Protein AF-A0A2D4PLB8-F1 (afdb_monomer)

Solvent-accessible surface area (backbone atoms only — not comparable to full-atom values): 7924 Å² total; per-residue (Å²): 108,71,70,60,54,43,47,58,68,34,86,58,39,75,82,50,48,71,71,57,54,48,52,57,46,54,68,63,52,75,54,62,62,76,76,67,63,41,74,70,54,49,51,53,49,51,54,52,50,50,50,42,42,74,73,73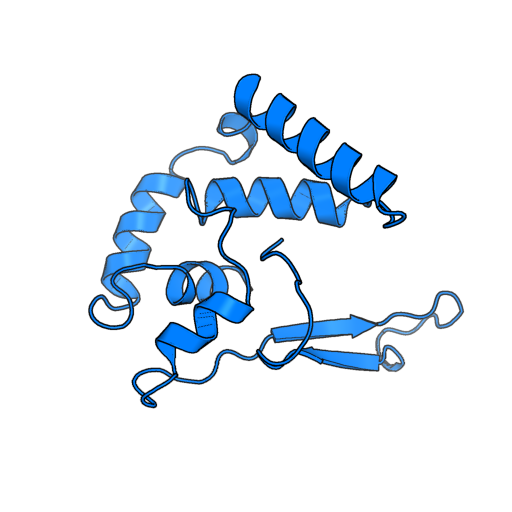,41,88,81,52,71,65,52,57,52,24,49,51,52,39,60,49,65,36,64,98,48,74,81,52,34,51,60,61,40,49,76,51,35,75,79,68,73,38,80,84,80,80,47,75,51,72,49,72,60,94,92,52,97,46,78,89,75,33,47,80,44,74,48,61,74,72,87,70,92,50,51,62,84

Nearest PDB structures (foldseek):
  1cjy-assembly2_B  TM=9.354E-01  e=4.861E-12  Homo sapiens
  1cjy-assembly1_A  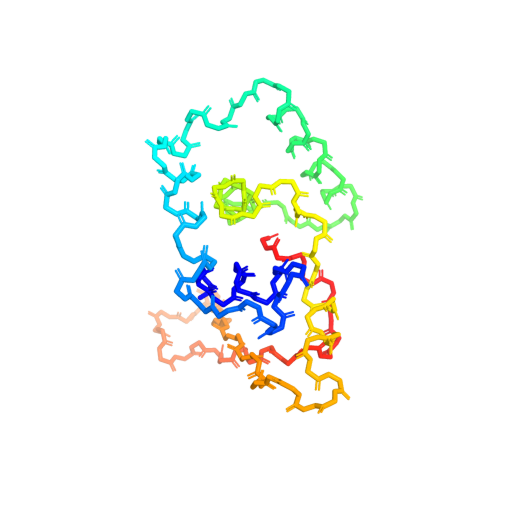TM=9.440E-01  e=1.305E-11  Homo sapiens
  5iz5-assembly1_A  TM=8.585E-01  e=5.930E-05  Homo sapiens
  5izr-assembly2_B  TM=8.246E-01  e=4.894E-03  Homo sapiens
  5izr-assembly1_A  TM=8.225E-01  e=6.543E-03  Homo sapiens

Foldseek 3Di:
DQLVCLQLLDPCPPVDPSVVSVVVLVVQLPDDLVVLPDVVLVVVLVVVQVVCVVVVHDDDPCSVVQSSSCCSRVPPRQVDFLLSSCVNCVVPVDDFDKDWDWADDPPDPDSVPTDIDIDGSPDDRPRSD

Mean predicted aligned error: 9.07 Å

Sequence (129 aa):
YMGMSTLYSHPDFPVKGPKEINAELRNNISHTPLKLLTPQKVKRYIEALWKKKRCGQPVTFTDIFGMLIGETLVQNRMDITLSHMKEKINKAQSALPLFTCLHVKPDVSELMFAGQCSHYLGSFNLYLF

Structure (mmCIF, N/CA/C/O backbone):
data_AF-A0A2D4PLB8-F1
#
_entry.id   AF-A0A2D4PLB8-F1
#
loop_
_atom_site.group_PDB
_atom_site.id
_atom_site.type_symbol
_atom_site.label_atom_id
_atom_site.label_alt_id
_atom_site.label_comp_id
_atom_site.label_asym_id
_atom_site.label_entity_id
_atom_site.label_seq_id
_atom_site.pdbx_PDB_ins_code
_atom_site.Cartn_x
_atom_site.Cartn_y
_atom_site.Cartn_z
_atom_site.occupancy
_atom_site.B_iso_or_equiv
_atom_site.auth_seq_id
_atom_site.auth_comp_id
_atom_site.auth_asym_id
_atom_site.auth_atom_id
_atom_site.pdbx_PDB_model_num
ATOM 1 N N . TYR A 1 1 ? -2.226 -8.492 -2.143 1.00 55.44 1 TYR A N 1
ATOM 2 C CA . TYR A 1 1 ? -2.216 -7.015 -2.078 1.00 55.44 1 TYR A CA 1
ATOM 3 C C . TYR A 1 1 ? -0.812 -6.442 -2.121 1.00 55.44 1 TYR A C 1
ATOM 5 O O . TYR A 1 1 ? -0.471 -5.821 -3.113 1.00 55.44 1 TYR A O 1
ATOM 13 N N . MET A 1 2 ? 0.009 -6.731 -1.108 1.00 63.72 2 MET A N 1
ATOM 14 C CA . MET A 1 2 ? 1.333 -6.143 -0.862 1.00 63.72 2 MET A CA 1
ATOM 15 C C . MET A 1 2 ? 2.224 -5.948 -2.104 1.00 63.72 2 MET A C 1
ATOM 17 O O . MET A 1 2 ? 2.540 -4.816 -2.451 1.00 63.72 2 MET A O 1
ATOM 21 N N . GLY A 1 3 ? 2.562 -7.028 -2.820 1.00 73.12 3 GLY A N 1
ATOM 22 C CA . GLY A 1 3 ? 3.464 -6.948 -3.977 1.00 73.12 3 GLY A CA 1
ATOM 23 C C . GLY A 1 3 ? 2.878 -6.202 -5.179 1.00 73.12 3 GLY A C 1
ATOM 24 O O . GLY A 1 3 ? 3.585 -5.450 -5.839 1.00 73.12 3 GLY A O 1
ATOM 25 N N . MET A 1 4 ? 1.574 -6.351 -5.432 1.00 80.62 4 MET A N 1
ATOM 26 C CA . MET A 1 4 ? 0.897 -5.660 -6.538 1.00 80.62 4 MET A CA 1
ATOM 27 C C . MET A 1 4 ? 0.764 -4.164 -6.261 1.00 80.62 4 MET A C 1
ATOM 29 O O . MET A 1 4 ? 1.027 -3.354 -7.143 1.00 80.62 4 MET A O 1
ATOM 33 N N . SER A 1 5 ? 0.411 -3.799 -5.028 1.00 78.06 5 SER A N 1
ATOM 34 C CA . SER A 1 5 ? 0.330 -2.409 -4.592 1.00 78.06 5 SER A CA 1
ATOM 35 C C . SER A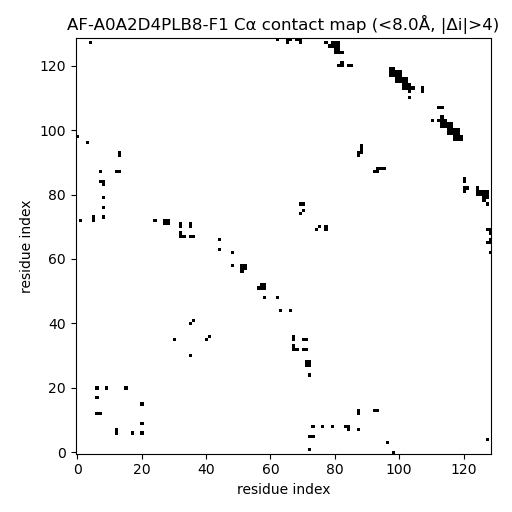 1 5 ? 1.669 -1.695 -4.759 1.00 78.06 5 SER A C 1
ATOM 37 O O . SER A 1 5 ? 1.699 -0.660 -5.408 1.00 78.06 5 SER A O 1
ATOM 39 N N . THR A 1 6 ? 2.770 -2.285 -4.282 1.00 82.25 6 THR A N 1
ATOM 40 C CA . THR A 1 6 ? 4.127 -1.733 -4.437 1.00 82.25 6 THR A CA 1
ATOM 41 C C . THR A 1 6 ? 4.561 -1.604 -5.897 1.00 82.25 6 THR A C 1
ATOM 43 O O . THR A 1 6 ? 5.178 -0.607 -6.272 1.00 82.25 6 THR A O 1
ATOM 46 N N . LEU A 1 7 ? 4.259 -2.611 -6.721 1.00 87.50 7 LEU A N 1
ATOM 47 C CA . LEU A 1 7 ? 4.679 -2.658 -8.120 1.00 87.50 7 LEU A CA 1
ATOM 48 C C . LEU A 1 7 ? 3.943 -1.612 -8.969 1.00 87.50 7 LEU A C 1
ATOM 50 O O . LEU A 1 7 ? 4.577 -0.806 -9.644 1.00 87.50 7 LEU A O 1
ATOM 54 N N . TYR A 1 8 ? 2.609 -1.577 -8.892 1.00 86.56 8 TYR A N 1
ATOM 55 C CA . TYR A 1 8 ? 1.783 -0.673 -9.703 1.00 86.56 8 TYR A CA 1
ATOM 56 C C . TYR A 1 8 ? 1.794 0.772 -9.190 1.00 86.56 8 TYR A C 1
ATOM 58 O O . TYR A 1 8 ? 1.452 1.684 -9.940 1.00 86.56 8 TYR A O 1
ATOM 66 N N . SER A 1 9 ? 2.229 1.005 -7.947 1.00 84.94 9 SER A N 1
ATOM 67 C CA . SER A 1 9 ? 2.494 2.346 -7.419 1.00 84.94 9 SER A CA 1
ATOM 68 C C . SER A 1 9 ? 3.893 2.872 -7.771 1.00 84.94 9 SER A C 1
ATOM 70 O O . SER A 1 9 ? 4.248 3.983 -7.380 1.00 84.94 9 SER A O 1
ATOM 72 N N . HIS A 1 10 ? 4.742 2.077 -8.434 1.00 88.19 10 HIS A N 1
ATOM 73 C CA . HIS A 1 10 ? 6.109 2.490 -8.732 1.00 88.19 10 HIS A CA 1
ATOM 74 C C . HIS A 1 10 ? 6.154 3.466 -9.921 1.00 88.19 10 HIS A C 1
ATOM 76 O O . HIS A 1 10 ? 5.592 3.151 -10.976 1.00 88.19 10 HIS A O 1
ATOM 82 N N . PRO A 1 11 ? 6.833 4.628 -9.814 1.00 88.00 11 PRO A N 1
ATOM 83 C CA . PRO A 1 11 ? 6.904 5.594 -10.914 1.00 88.00 11 PRO A CA 1
ATOM 84 C C . PRO A 1 11 ? 7.522 4.966 -12.167 1.00 88.00 11 PRO A C 1
ATOM 86 O O . PRO A 1 11 ? 6.934 5.058 -13.241 1.00 88.00 11 PRO A O 1
ATOM 89 N N . ASP A 1 12 ? 8.606 4.209 -11.997 1.00 90.38 12 ASP A N 1
ATOM 90 C CA . ASP A 1 12 ? 9.339 3.596 -13.112 1.00 90.38 12 ASP A CA 1
ATOM 91 C C . ASP A 1 12 ? 8.714 2.300 -13.655 1.00 90.38 12 ASP A C 1
ATOM 93 O O . ASP A 1 12 ? 9.198 1.759 -14.642 1.00 90.38 12 ASP A O 1
ATOM 97 N N . PHE A 1 13 ? 7.657 1.758 -13.043 1.00 90.19 13 PHE A N 1
ATOM 98 C CA . PHE A 1 13 ? 6.957 0.606 -13.623 1.00 90.19 13 PHE A CA 1
ATOM 99 C C . PHE A 1 13 ? 6.146 1.056 -14.859 1.00 90.19 13 PHE A C 1
ATOM 101 O O . PHE A 1 13 ? 5.509 2.114 -14.786 1.00 90.19 13 PHE A O 1
ATOM 108 N N . PRO A 1 14 ? 6.113 0.307 -15.982 1.00 89.88 14 PRO A N 1
ATOM 109 C CA . PRO A 1 14 ? 6.684 -1.030 -16.210 1.00 89.88 14 PRO A CA 1
ATOM 110 C C . PRO A 1 14 ? 8.104 -1.070 -16.793 1.00 89.88 14 PRO A C 1
ATOM 112 O O . PRO A 1 14 ? 8.573 -2.146 -17.146 1.00 89.88 14 PRO A O 1
ATOM 115 N N . VAL A 1 1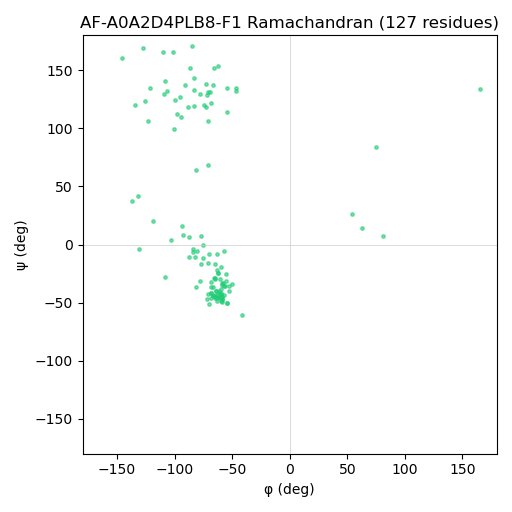5 ? 8.791 0.070 -16.906 1.00 91.19 15 VAL A N 1
ATOM 116 C CA . VAL A 1 15 ? 10.174 0.121 -17.412 1.00 91.19 15 VAL A CA 1
ATOM 117 C C . VAL A 1 15 ? 11.113 -0.649 -16.481 1.00 91.19 15 VAL A C 1
ATOM 119 O O . VAL A 1 15 ? 11.889 -1.476 -16.951 1.00 91.19 15 VAL A O 1
ATOM 122 N N . LYS A 1 16 ? 10.997 -0.427 -15.164 1.00 91.56 16 LYS A N 1
ATOM 123 C CA . LYS A 1 16 ? 11.616 -1.283 -14.147 1.00 91.56 16 LYS A CA 1
ATOM 124 C C . LYS A 1 16 ? 10.741 -2.493 -13.855 1.00 91.56 16 LYS A C 1
ATOM 126 O O . LYS A 1 16 ? 9.536 -2.372 -13.609 1.00 91.56 16 LYS A O 1
ATOM 131 N N . GLY A 1 17 ? 11.374 -3.658 -13.822 1.00 88.31 17 GLY A N 1
ATOM 132 C CA . GLY A 1 17 ? 10.720 -4.922 -13.525 1.00 88.31 17 GLY A CA 1
ATOM 133 C C . GLY A 1 17 ? 10.609 -5.210 -12.022 1.00 88.31 17 GLY A C 1
ATOM 134 O O . GLY A 1 17 ? 11.257 -4.565 -11.190 1.00 88.31 17 GLY A O 1
ATOM 135 N N . PRO A 1 18 ? 9.855 -6.258 -11.641 1.00 87.50 18 PRO A N 1
ATOM 136 C CA . PRO A 1 18 ? 9.707 -6.669 -10.245 1.00 87.50 18 PRO A CA 1
ATOM 137 C C . PRO A 1 18 ? 11.036 -6.949 -9.535 1.00 87.50 18 PRO A C 1
ATOM 139 O O . PRO A 1 18 ? 11.140 -6.720 -8.337 1.00 87.50 18 PRO A O 1
ATOM 142 N N . LYS A 1 19 ? 12.067 -7.428 -10.244 1.00 88.06 19 LYS A N 1
ATOM 143 C CA . LYS A 1 19 ? 13.379 -7.732 -9.649 1.00 88.06 19 LYS A CA 1
ATOM 144 C C . LYS A 1 19 ? 14.068 -6.479 -9.101 1.00 88.06 19 LYS A C 1
ATOM 146 O O . LYS A 1 19 ? 14.582 -6.510 -7.987 1.00 88.06 19 LYS A O 1
ATOM 151 N N . GLU A 1 20 ? 14.060 -5.398 -9.873 1.00 88.38 20 GLU A N 1
ATOM 152 C CA . GLU A 1 20 ? 14.696 -4.127 -9.512 1.00 88.38 20 GLU A CA 1
ATOM 153 C C . GLU A 1 20 ? 13.904 -3.439 -8.402 1.00 88.38 20 GLU A C 1
ATOM 155 O O . GLU A 1 20 ? 14.460 -3.089 -7.364 1.00 88.38 20 GLU A O 1
ATOM 160 N N . ILE A 1 21 ? 12.580 -3.374 -8.563 1.00 87.31 21 ILE A N 1
ATOM 161 C CA . ILE A 1 21 ? 11.674 -2.784 -7.572 1.00 87.31 21 ILE A CA 1
ATOM 162 C C . ILE A 1 21 ? 11.740 -3.550 -6.242 1.00 87.31 21 ILE A C 1
ATOM 164 O O . ILE A 1 21 ? 11.775 -2.939 -5.177 1.00 87.31 21 ILE A O 1
ATOM 168 N N . ASN A 1 22 ? 11.829 -4.884 -6.270 1.00 83.25 22 ASN A N 1
ATOM 169 C CA . ASN A 1 22 ? 11.993 -5.685 -5.056 1.00 83.25 22 ASN A CA 1
ATOM 170 C C . ASN A 1 22 ? 13.362 -5.481 -4.398 1.00 83.25 22 ASN A C 1
ATOM 172 O O . ASN A 1 22 ? 13.458 -5.571 -3.176 1.00 83.25 22 ASN A O 1
ATOM 176 N N . ALA A 1 23 ? 14.424 -5.230 -5.168 1.00 83.94 23 ALA A N 1
ATOM 177 C CA . ALA A 1 23 ? 15.736 -4.926 -4.605 1.00 83.94 23 ALA A CA 1
ATOM 178 C C . ALA A 1 23 ? 15.722 -3.578 -3.866 1.00 83.94 23 ALA A C 1
ATOM 180 O O . ALA A 1 23 ? 16.190 -3.506 -2.730 1.00 83.94 23 ALA A O 1
ATOM 181 N N . GLU A 1 24 ? 15.105 -2.549 -4.456 1.00 80.25 24 GLU A N 1
ATOM 182 C CA . GLU A 1 24 ? 14.876 -1.254 -3.801 1.00 80.25 24 GLU A CA 1
ATOM 183 C C . GLU A 1 24 ? 14.017 -1.415 -2.536 1.00 80.25 24 GLU A C 1
ATOM 185 O O . GLU A 1 24 ? 14.362 -0.915 -1.465 1.00 80.25 24 GLU A O 1
ATOM 190 N N . LEU A 1 25 ? 12.932 -2.190 -2.626 1.00 76.69 25 LEU A N 1
ATOM 191 C CA . LEU A 1 25 ? 12.051 -2.468 -1.497 1.00 76.69 25 LEU A CA 1
ATOM 192 C C . LEU A 1 25 ? 12.790 -3.186 -0.357 1.00 76.69 25 LEU A C 1
ATOM 194 O O . LEU A 1 25 ? 12.654 -2.798 0.797 1.00 76.69 25 LEU A O 1
ATOM 198 N N . ARG A 1 26 ? 13.604 -4.206 -0.656 1.00 76.12 26 ARG A N 1
ATOM 199 C CA . ARG A 1 26 ? 14.385 -4.939 0.357 1.00 76.12 26 ARG A CA 1
ATOM 200 C C . ARG A 1 26 ? 15.328 -4.031 1.140 1.00 76.12 26 ARG A C 1
ATOM 202 O O . ARG A 1 26 ? 15.492 -4.247 2.338 1.00 76.12 26 ARG A O 1
ATOM 209 N N . ASN A 1 27 ? 15.897 -3.013 0.498 1.00 71.56 27 ASN A N 1
ATOM 210 C CA . ASN A 1 27 ? 16.710 -2.018 1.194 1.00 71.56 27 ASN A CA 1
ATOM 211 C C . ASN A 1 27 ? 15.858 -1.180 2.168 1.00 71.56 27 ASN A C 1
ATOM 213 O O . ASN A 1 27 ? 16.296 -0.914 3.287 1.00 71.56 27 ASN A O 1
ATOM 217 N N . ASN A 1 28 ? 14.611 -0.865 1.798 1.00 65.50 28 ASN A N 1
ATOM 218 C CA . ASN A 1 28 ? 13.685 -0.063 2.606 1.00 65.50 28 ASN A CA 1
ATOM 219 C C . ASN A 1 28 ? 13.021 -0.833 3.771 1.00 65.50 28 ASN A C 1
ATOM 221 O O . ASN A 1 28 ? 12.756 -0.238 4.815 1.00 65.50 28 ASN A O 1
ATOM 225 N N . ILE A 1 29 ? 12.774 -2.148 3.640 1.00 65.94 29 ILE A N 1
ATOM 226 C CA . ILE A 1 29 ? 12.128 -2.982 4.685 1.00 65.94 29 ILE A CA 1
ATOM 227 C C . ILE A 1 29 ? 13.143 -3.566 5.693 1.00 65.94 29 ILE A C 1
ATOM 229 O O . ILE A 1 29 ? 12.789 -4.352 6.569 1.00 65.94 29 ILE A O 1
ATOM 233 N N . SER A 1 30 ? 14.422 -3.191 5.622 1.00 59.06 30 SER A N 1
ATOM 234 C CA . SER A 1 30 ? 15.442 -3.648 6.584 1.00 59.06 30 SER A CA 1
ATOM 235 C C . SER A 1 30 ? 15.180 -3.182 8.033 1.00 59.06 30 SER A C 1
ATOM 237 O O . SER A 1 30 ? 15.819 -3.656 8.976 1.00 59.06 30 SER A O 1
ATOM 239 N N . HIS A 1 31 ? 14.193 -2.302 8.238 1.00 60.19 31 HIS A N 1
ATOM 240 C CA . HIS A 1 31 ? 13.733 -1.829 9.538 1.00 60.19 31 HIS A CA 1
ATOM 241 C C . HIS A 1 31 ? 12.354 -2.396 9.909 1.00 60.19 31 HIS A C 1
ATOM 243 O O . HIS A 1 31 ? 11.446 -2.473 9.086 1.00 60.19 31 HIS A O 1
ATOM 249 N N . THR A 1 32 ? 12.170 -2.749 11.185 1.00 63.97 32 THR A N 1
ATOM 250 C CA . THR A 1 32 ? 10.875 -3.184 11.731 1.00 63.97 32 THR A CA 1
ATOM 251 C C . THR A 1 32 ? 9.791 -2.128 11.450 1.00 63.97 32 THR A C 1
ATOM 253 O O . THR A 1 32 ? 10.040 -0.960 11.750 1.00 63.97 32 THR A O 1
ATOM 256 N N . PRO A 1 33 ? 8.580 -2.496 10.984 1.00 66.12 33 PRO A N 1
ATOM 257 C CA . PRO A 1 33 ? 7.496 -1.548 10.683 1.00 66.12 33 PRO A CA 1
ATOM 258 C C . PRO A 1 33 ? 7.195 -0.553 11.812 1.00 66.12 33 PRO A C 1
ATOM 260 O O . PRO A 1 33 ? 6.917 0.617 11.572 1.00 66.12 33 PRO A O 1
ATOM 263 N N . LEU A 1 34 ? 7.337 -0.987 13.068 1.00 67.00 34 LEU A N 1
ATOM 264 C CA . LEU A 1 34 ? 7.149 -0.141 14.250 1.00 67.00 34 LEU A CA 1
ATOM 265 C C . LEU A 1 34 ? 8.174 0.998 14.359 1.00 67.00 34 LEU A C 1
ATOM 267 O O . LEU A 1 34 ? 7.848 2.058 14.882 1.00 67.00 34 LEU A O 1
ATOM 271 N N . LYS A 1 35 ? 9.390 0.826 13.826 1.00 69.44 35 LYS A N 1
ATOM 272 C CA . LYS A 1 35 ? 10.410 1.888 13.784 1.00 69.44 35 LYS A CA 1
ATOM 273 C C . LYS A 1 35 ? 10.061 2.997 12.787 1.00 69.44 35 LYS A C 1
ATOM 275 O O . LYS A 1 35 ? 10.631 4.080 12.870 1.00 69.44 35 LYS A O 1
ATOM 280 N N . LEU A 1 36 ? 9.122 2.752 11.870 1.00 68.75 36 LEU A N 1
ATOM 281 C CA . LEU A 1 36 ? 8.648 3.745 10.904 1.00 68.75 36 LEU A CA 1
ATOM 282 C C . LEU A 1 36 ? 7.577 4.674 11.493 1.00 68.75 36 LEU A C 1
ATOM 284 O O . LEU A 1 36 ? 7.272 5.695 10.884 1.00 68.75 36 LEU A O 1
ATOM 288 N N . LEU A 1 37 ? 7.046 4.373 12.684 1.00 72.88 37 LEU A N 1
ATOM 289 C CA . LEU A 1 37 ? 6.065 5.194 13.399 1.00 72.88 37 LEU A CA 1
ATOM 290 C C . LEU A 1 37 ? 6.740 6.340 14.164 1.00 72.88 37 LEU A C 1
ATOM 292 O O . LEU A 1 37 ? 6.697 6.412 15.392 1.00 72.88 37 LEU A O 1
ATOM 296 N N . THR A 1 38 ? 7.373 7.263 13.442 1.00 80.81 38 THR A N 1
ATOM 297 C CA . THR A 1 38 ? 7.895 8.484 14.068 1.00 80.81 38 THR A CA 1
ATOM 298 C C . THR A 1 38 ? 6.736 9.351 14.586 1.00 80.81 38 THR A C 1
ATOM 300 O O . THR A 1 38 ? 5.650 9.331 13.997 1.00 80.81 38 THR A O 1
ATOM 303 N N . PRO A 1 39 ? 6.932 10.172 15.638 1.00 83.00 39 PRO A N 1
ATOM 304 C CA . PRO A 1 39 ? 5.870 11.029 16.176 1.00 83.00 39 PRO A CA 1
ATOM 305 C C . PRO A 1 39 ? 5.196 11.916 15.116 1.00 83.00 39 PRO A C 1
ATOM 307 O O . PRO A 1 39 ? 3.982 12.114 15.139 1.00 83.00 39 PRO A O 1
ATOM 310 N N . GLN A 1 40 ? 5.968 12.398 14.136 1.00 83.00 40 GLN A N 1
ATOM 311 C CA . GLN A 1 40 ? 5.447 13.174 13.008 1.00 83.00 40 GLN A CA 1
ATOM 312 C C . GLN A 1 40 ? 4.505 12.352 12.115 1.00 83.00 40 GLN A C 1
ATOM 314 O O . GLN A 1 40 ? 3.441 12.840 11.738 1.00 83.00 40 GLN A O 1
ATOM 319 N N . LYS A 1 41 ? 4.861 11.102 11.792 1.00 78.69 41 LYS A N 1
ATOM 320 C CA . LYS A 1 41 ? 4.022 10.209 10.977 1.00 78.69 41 LYS A CA 1
ATOM 321 C C . LYS A 1 41 ? 2.756 9.794 11.721 1.00 78.69 41 LYS A C 1
ATOM 323 O O . LYS A 1 41 ? 1.670 9.862 11.155 1.00 78.69 41 LYS A O 1
ATOM 328 N N . VAL A 1 42 ? 2.868 9.490 13.016 1.00 83.81 42 VAL A N 1
ATOM 329 C CA . VAL A 1 42 ? 1.710 9.200 13.877 1.00 83.81 42 VAL A CA 1
ATOM 330 C C . VAL A 1 42 ? 0.743 10.387 13.922 1.00 83.81 42 VAL A C 1
ATOM 332 O O . VAL A 1 42 ? -0.466 10.194 13.806 1.00 83.81 42 VAL A O 1
ATOM 335 N N . LYS A 1 43 ? 1.244 11.626 14.011 1.00 86.31 43 LYS A N 1
ATOM 336 C CA . LYS A 1 43 ? 0.388 12.820 13.940 1.00 86.31 43 LYS A CA 1
ATOM 337 C C . LYS A 1 43 ? -0.392 12.882 12.622 1.00 86.31 43 LYS A C 1
ATOM 339 O O . LYS A 1 43 ? -1.608 13.055 12.648 1.00 86.31 43 LYS A O 1
ATOM 344 N N . ARG A 1 44 ? 0.280 12.666 11.484 1.00 82.75 44 ARG A N 1
ATOM 345 C CA . ARG A 1 44 ? -0.369 12.629 10.158 1.00 82.75 44 ARG A CA 1
ATOM 346 C C . ARG A 1 44 ? -1.432 11.534 10.066 1.00 82.75 44 ARG A C 1
ATOM 348 O O . ARG A 1 44 ? -2.487 11.760 9.482 1.00 82.75 44 ARG A O 1
ATOM 355 N N . TYR A 1 45 ? -1.185 10.371 10.665 1.00 83.00 45 TYR A N 1
ATOM 356 C CA . TYR A 1 45 ? -2.159 9.279 10.720 1.00 83.00 45 TYR A CA 1
ATOM 357 C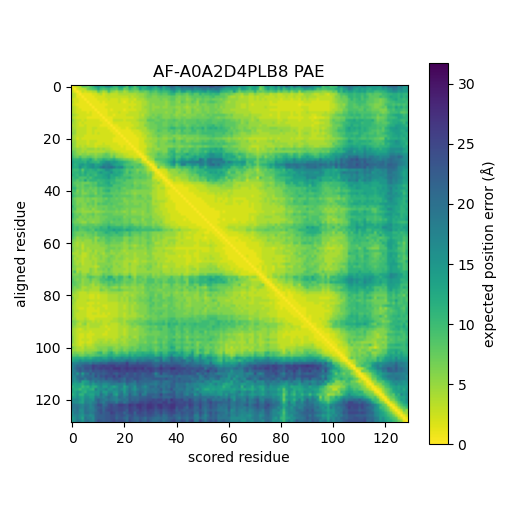 C . TYR A 1 45 ? -3.409 9.673 11.490 1.00 83.00 45 TYR A C 1
ATOM 359 O O . TYR A 1 45 ? -4.522 9.484 11.006 1.00 83.00 45 TYR A O 1
ATOM 367 N N . ILE A 1 46 ? -3.232 10.257 12.676 1.00 86.25 46 ILE A N 1
ATOM 368 C CA . ILE A 1 46 ? -4.349 10.725 13.492 1.00 86.25 46 ILE A CA 1
ATOM 369 C C . ILE A 1 46 ? -5.160 11.759 12.706 1.00 86.25 46 ILE A C 1
ATOM 371 O O . ILE A 1 46 ? -6.378 11.638 12.634 1.00 86.25 46 ILE A O 1
ATOM 375 N N . GLU A 1 47 ? -4.512 12.723 12.052 1.00 87.81 47 GLU A N 1
ATOM 376 C CA . GLU A 1 47 ? -5.189 13.725 11.220 1.00 87.81 47 GLU A CA 1
ATOM 377 C C . GLU A 1 47 ? -5.985 13.096 10.062 1.00 87.81 47 GLU A C 1
ATOM 379 O O . GLU A 1 47 ? -7.135 13.483 9.822 1.00 87.81 47 GLU A O 1
ATOM 384 N N . ALA A 1 48 ? -5.420 12.097 9.375 1.00 85.06 48 ALA A N 1
ATOM 385 C CA . ALA A 1 48 ? -6.091 11.375 8.295 1.00 85.06 48 ALA A CA 1
ATOM 386 C C . ALA A 1 48 ? -7.313 10.585 8.798 1.00 85.06 48 ALA A C 1
ATOM 388 O O . ALA A 1 48 ? -8.402 10.696 8.227 1.00 85.06 48 ALA A O 1
ATOM 389 N N . LEU A 1 49 ? -7.175 9.862 9.913 1.00 86.56 49 LEU A N 1
ATOM 390 C CA . LEU A 1 49 ? -8.276 9.129 10.543 1.00 86.56 49 LEU A CA 1
ATOM 391 C C . LEU A 1 49 ? -9.374 10.068 11.047 1.00 86.56 49 LEU A C 1
ATOM 393 O O . LEU A 1 49 ? -10.562 9.794 10.885 1.00 86.56 49 LEU A O 1
ATOM 397 N N . TRP A 1 50 ? -8.996 11.209 11.619 1.00 88.44 50 TRP A N 1
ATOM 398 C CA . TRP A 1 50 ? -9.947 12.233 12.038 1.00 88.44 50 TRP A CA 1
ATOM 399 C C . TRP A 1 50 ? -10.692 12.831 10.850 1.00 88.44 50 TRP A C 1
ATOM 401 O O . TRP A 1 50 ? -11.900 13.052 10.937 1.00 88.44 50 TRP A O 1
ATOM 411 N N . LYS A 1 51 ? -10.013 13.068 9.723 1.00 86.94 51 LYS A N 1
ATOM 412 C CA . LYS A 1 51 ? -10.669 13.490 8.480 1.00 86.94 51 LYS A CA 1
ATOM 413 C C . LYS A 1 51 ? -11.682 12.441 8.017 1.00 86.94 51 LYS A C 1
ATOM 415 O O . LYS A 1 51 ? -12.831 12.807 7.792 1.00 86.94 51 LYS A O 1
ATOM 420 N N . LYS A 1 52 ? -11.296 11.160 7.968 1.00 84.06 52 LYS A N 1
ATOM 421 C CA . LYS A 1 52 ? -12.190 10.039 7.628 1.00 84.06 52 LYS A CA 1
ATOM 422 C C . LYS A 1 52 ? -13.437 10.020 8.521 1.00 84.06 52 LYS A C 1
ATOM 424 O O . LYS A 1 52 ? -14.560 10.026 8.017 1.00 84.06 52 LYS A O 1
ATOM 429 N N . LYS A 1 53 ? -13.234 10.103 9.840 1.00 85.31 53 LYS A N 1
ATOM 430 C CA . LYS A 1 53 ? -14.312 10.133 10.837 1.00 85.31 53 LYS A CA 1
ATOM 431 C C . LYS A 1 53 ? -15.250 11.328 10.648 1.00 85.31 53 LYS A C 1
ATOM 433 O O . LYS A 1 53 ? -16.463 11.157 10.681 1.00 85.31 53 LYS A O 1
ATOM 438 N N . ARG A 1 54 ? -14.711 12.533 10.418 1.00 89.50 54 ARG A N 1
ATOM 439 C CA . ARG A 1 54 ? -15.512 13.750 10.169 1.00 89.50 54 ARG A CA 1
ATOM 440 C C . ARG A 1 54 ? -16.317 13.680 8.874 1.00 89.50 54 ARG A C 1
ATOM 442 O O . ARG A 1 54 ? -17.394 14.256 8.810 1.00 89.50 54 ARG A O 1
ATOM 449 N N . CYS A 1 55 ? -15.828 12.958 7.870 1.00 88.62 55 CYS A N 1
ATOM 450 C CA . CYS A 1 55 ? -16.562 12.682 6.635 1.00 88.62 55 CYS A CA 1
ATOM 451 C C . CYS A 1 55 ? -17.644 11.592 6.794 1.00 88.62 55 CYS A C 1
ATOM 453 O O . CYS A 1 55 ? -18.217 11.169 5.795 1.00 88.62 55 CYS A O 1
ATOM 455 N N . GLY A 1 56 ? -17.915 11.118 8.017 1.00 85.56 56 GLY A N 1
ATOM 456 C CA . GLY A 1 56 ? -18.958 10.129 8.304 1.00 85.56 56 GLY A CA 1
ATOM 457 C C . GLY A 1 56 ? -18.554 8.679 8.030 1.00 85.56 56 GLY A C 1
ATOM 458 O O . GLY A 1 56 ? -19.395 7.789 8.111 1.00 85.56 56 GLY A O 1
ATOM 459 N N . GLN A 1 57 ? -17.283 8.418 7.717 1.00 81.81 57 GLN A N 1
ATOM 460 C CA . GLN A 1 57 ? -16.795 7.062 7.477 1.00 81.81 57 GLN A CA 1
ATOM 461 C C . GLN A 1 57 ? -16.269 6.436 8.781 1.00 81.81 57 GLN A C 1
ATOM 463 O O . GLN A 1 57 ? -15.547 7.102 9.533 1.00 81.81 57 GLN A O 1
ATOM 468 N N . PRO A 1 58 ? -16.574 5.155 9.062 1.00 83.06 58 PRO A N 1
ATOM 469 C CA . PRO A 1 58 ? -16.084 4.485 10.260 1.00 83.06 58 PRO A CA 1
ATOM 470 C C . PRO A 1 58 ? -14.564 4.316 10.203 1.00 83.06 58 PRO A C 1
ATOM 472 O O . PRO A 1 58 ? -14.000 3.946 9.172 1.00 83.06 58 PRO A O 1
ATOM 475 N N . VAL A 1 59 ? -13.907 4.573 11.332 1.00 84.12 59 VAL A N 1
ATOM 476 C CA . VAL A 1 59 ? -12.491 4.254 11.537 1.00 84.12 59 VAL A CA 1
ATOM 477 C C . VAL A 1 59 ? -12.408 2.903 12.234 1.00 84.12 59 VAL A C 1
ATOM 479 O O . VAL A 1 59 ? -13.037 2.697 13.270 1.00 84.12 59 VAL A O 1
ATOM 482 N N . THR A 1 60 ? -11.633 1.991 11.664 1.00 82.31 60 THR A N 1
ATOM 483 C CA . THR A 1 60 ? -11.485 0.601 12.102 1.00 82.31 60 THR A CA 1
ATOM 484 C C . THR A 1 60 ? -10.011 0.250 12.292 1.00 82.31 60 THR A C 1
ATOM 486 O O . THR A 1 60 ? -9.119 0.990 11.876 1.00 82.31 60 THR A O 1
ATOM 489 N N . PHE A 1 61 ? -9.732 -0.909 12.894 1.00 79.94 61 PHE A N 1
ATOM 490 C CA . PHE A 1 61 ? -8.362 -1.421 12.999 1.00 79.94 61 PHE A CA 1
ATOM 491 C C . PHE A 1 61 ? -7.688 -1.575 11.625 1.00 79.94 61 PHE A C 1
ATOM 493 O O . PHE A 1 61 ? -6.498 -1.289 11.492 1.00 79.94 61 PHE A O 1
ATOM 500 N N . THR A 1 62 ? -8.453 -1.954 10.596 1.00 77.44 62 THR A N 1
ATOM 501 C CA . THR A 1 62 ? -7.957 -2.099 9.222 1.00 77.44 62 THR A CA 1
ATOM 502 C C . THR A 1 62 ? -7.369 -0.796 8.684 1.00 77.44 62 THR A C 1
ATOM 504 O O . THR A 1 62 ? -6.365 -0.850 7.986 1.00 77.44 62 THR A O 1
ATOM 507 N N . ASP A 1 63 ? -7.904 0.364 9.079 1.00 79.88 63 ASP A N 1
ATOM 508 C CA . ASP A 1 63 ? -7.367 1.666 8.665 1.00 79.88 63 ASP A CA 1
ATOM 509 C C . ASP A 1 63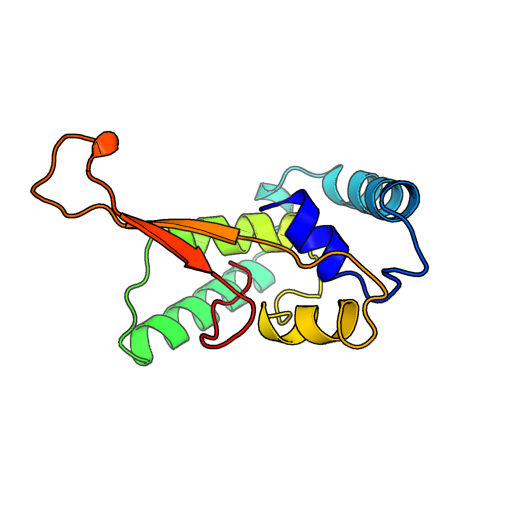 ? -5.972 1.928 9.255 1.00 79.88 63 ASP A C 1
ATOM 511 O O . ASP A 1 63 ? -5.056 2.375 8.569 1.00 79.88 63 ASP A O 1
ATOM 515 N N . ILE A 1 64 ? -5.778 1.612 10.538 1.00 80.31 64 ILE A N 1
ATOM 516 C CA . ILE A 1 64 ? -4.485 1.783 11.220 1.00 80.31 64 ILE A CA 1
ATOM 517 C C . ILE A 1 64 ? -3.457 0.798 10.662 1.00 80.31 64 ILE A C 1
ATOM 519 O O . ILE A 1 64 ? -2.318 1.173 10.368 1.00 80.31 64 ILE A O 1
ATOM 523 N N . PHE A 1 65 ? -3.862 -0.463 10.508 1.00 81.31 65 PHE A N 1
ATOM 524 C CA . PHE A 1 65 ? -3.005 -1.505 9.961 1.00 81.31 65 PHE A CA 1
ATOM 525 C C . PHE A 1 65 ? -2.618 -1.204 8.511 1.00 81.31 65 PHE A C 1
ATOM 527 O O . PHE A 1 65 ? -1.445 -1.308 8.157 1.00 81.31 65 PHE A O 1
ATOM 534 N N . GLY A 1 66 ? -3.575 -0.756 7.698 1.00 78.62 66 GLY A N 1
ATOM 535 C CA . GLY A 1 66 ? -3.340 -0.308 6.334 1.00 78.62 66 GLY A CA 1
ATOM 536 C C . GLY A 1 66 ? -2.267 0.777 6.275 1.00 78.62 66 GLY A C 1
ATOM 537 O O . GLY A 1 66 ? -1.291 0.624 5.543 1.00 78.62 66 GLY A O 1
ATOM 538 N N . MET A 1 67 ? -2.384 1.827 7.093 1.00 79.94 67 MET A N 1
ATOM 539 C CA . MET A 1 67 ? -1.381 2.894 7.136 1.00 79.94 67 MET A CA 1
ATOM 540 C C . MET A 1 67 ? 0.018 2.367 7.495 1.00 79.94 67 MET A C 1
ATOM 542 O O . MET A 1 67 ? 0.984 2.682 6.804 1.00 79.94 67 MET A O 1
ATOM 546 N N . LEU A 1 68 ? 0.148 1.521 8.528 1.00 77.94 68 LEU A N 1
ATOM 547 C CA . LEU A 1 68 ? 1.434 0.921 8.925 1.00 77.94 68 LEU A CA 1
ATOM 548 C C . LEU A 1 68 ? 2.089 0.137 7.775 1.00 77.94 68 LEU A C 1
ATOM 550 O O . LEU A 1 68 ? 3.297 0.236 7.537 1.00 77.94 68 LEU A O 1
ATOM 554 N N . ILE A 1 69 ? 1.281 -0.640 7.061 1.00 77.94 69 ILE A N 1
ATOM 555 C CA . ILE A 1 69 ? 1.726 -1.437 5.923 1.00 77.94 69 ILE A CA 1
ATOM 556 C C . ILE A 1 69 ? 2.126 -0.534 4.751 1.00 77.94 69 ILE A C 1
ATOM 558 O O . ILE A 1 69 ? 3.179 -0.751 4.145 1.00 77.94 69 ILE A O 1
ATOM 562 N N . GLY A 1 70 ? 1.352 0.514 4.477 1.00 77.12 70 GLY A N 1
ATOM 563 C CA . GLY A 1 70 ? 1.666 1.506 3.457 1.00 77.12 70 GLY A CA 1
ATOM 564 C C . GLY A 1 70 ? 2.992 2.226 3.706 1.00 77.12 70 GLY A C 1
ATOM 565 O O . GLY A 1 70 ? 3.831 2.265 2.809 1.00 77.12 70 GLY A O 1
ATOM 566 N N . GLU A 1 71 ? 3.261 2.686 4.931 1.00 76.00 71 GLU A N 1
ATOM 567 C CA . GLU A 1 71 ? 4.563 3.280 5.285 1.00 76.00 71 GLU A CA 1
ATOM 568 C C . GLU A 1 71 ? 5.728 2.295 5.176 1.00 76.00 71 GLU A C 1
ATOM 570 O O . GLU A 1 71 ? 6.874 2.712 5.054 1.00 76.00 71 GLU A O 1
ATOM 575 N N . THR A 1 72 ? 5.486 0.988 5.224 1.00 74.19 72 THR A N 1
ATOM 576 C CA . THR A 1 72 ? 6.568 0.006 5.068 1.00 74.19 72 THR A CA 1
ATOM 577 C C . THR A 1 72 ? 6.909 -0.223 3.595 1.00 74.19 72 THR A C 1
ATOM 579 O O . THR A 1 72 ? 8.069 -0.410 3.241 1.00 74.19 72 THR A O 1
ATOM 582 N N . LEU A 1 73 ? 5.907 -0.200 2.719 1.00 69.88 73 LEU A N 1
ATOM 583 C CA . LEU A 1 73 ? 6.036 -0.678 1.338 1.00 69.88 73 LEU A CA 1
ATOM 584 C C . LEU A 1 73 ? 6.040 0.425 0.285 1.00 69.88 73 LEU A C 1
ATOM 586 O O . LEU A 1 73 ? 6.545 0.250 -0.825 1.00 69.88 73 LEU A O 1
ATOM 590 N N . VAL A 1 74 ? 5.388 1.534 0.606 1.00 71.31 74 VAL A N 1
ATOM 591 C CA . VAL A 1 74 ? 5.077 2.622 -0.313 1.00 71.31 74 VAL A CA 1
ATOM 592 C C . VAL A 1 74 ? 5.473 3.952 0.332 1.00 71.31 74 VAL A C 1
ATOM 594 O O . VAL A 1 74 ? 4.762 4.953 0.248 1.00 71.31 74 VAL A O 1
ATOM 597 N N . GLN A 1 75 ? 6.642 3.959 0.980 1.00 68.88 75 GLN A N 1
ATOM 598 C CA . GLN A 1 75 ? 7.227 5.157 1.579 1.00 68.88 75 GLN A CA 1
ATOM 599 C C . GLN A 1 75 ? 7.174 6.329 0.600 1.00 68.88 75 GLN A C 1
ATOM 601 O O . GLN A 1 75 ? 7.537 6.190 -0.568 1.00 68.88 75 GLN A O 1
ATOM 606 N N . ASN A 1 76 ? 6.701 7.475 1.094 1.00 70.25 76 ASN A N 1
ATOM 607 C CA . ASN A 1 76 ? 6.541 8.719 0.337 1.00 70.25 76 ASN A CA 1
ATOM 608 C C . ASN A 1 76 ? 5.551 8.669 -0.842 1.00 70.25 76 ASN A C 1
ATOM 610 O O . ASN A 1 76 ? 5.563 9.589 -1.652 1.00 70.25 76 ASN A O 1
ATOM 614 N N . ARG A 1 77 ? 4.691 7.643 -0.949 1.00 74.25 77 ARG A N 1
ATOM 615 C CA . ARG A 1 77 ? 3.637 7.580 -1.984 1.00 74.25 77 ARG A CA 1
ATOM 616 C C . ARG A 1 77 ? 2.290 7.085 -1.438 1.00 74.25 77 ARG A C 1
ATOM 618 O O . ARG A 1 77 ? 1.563 6.335 -2.087 1.00 74.25 77 ARG A O 1
ATOM 625 N N . MET A 1 78 ? 1.974 7.491 -0.208 1.00 74.69 78 MET A N 1
ATOM 626 C CA . MET A 1 78 ? 0.724 7.158 0.500 1.00 74.69 78 MET A CA 1
ATOM 627 C C . MET A 1 78 ? -0.520 7.852 -0.081 1.00 74.69 78 MET A C 1
ATOM 629 O O . MET A 1 78 ? -1.642 7.575 0.327 1.00 74.69 78 MET A O 1
ATOM 633 N N . ASP A 1 79 ? -0.325 8.777 -1.014 1.00 76.38 79 ASP A N 1
ATOM 634 C CA . ASP A 1 79 ? -1.351 9.477 -1.780 1.00 76.38 79 ASP A CA 1
ATOM 635 C C . ASP A 1 79 ? -1.772 8.723 -3.054 1.00 76.38 79 ASP A C 1
ATOM 637 O O . ASP A 1 79 ? -2.791 9.061 -3.662 1.00 76.38 79 ASP A O 1
ATOM 641 N N . ILE A 1 80 ? -1.041 7.669 -3.437 1.00 79.81 80 ILE A N 1
ATOM 642 C CA . ILE A 1 80 ? -1.392 6.841 -4.590 1.00 79.81 80 ILE A CA 1
ATOM 643 C C . ILE A 1 80 ? -2.670 6.055 -4.292 1.00 79.81 80 ILE A C 1
ATOM 645 O O . ILE A 1 80 ? -2.751 5.244 -3.374 1.00 79.81 80 ILE A O 1
ATOM 649 N N . THR A 1 81 ? -3.675 6.260 -5.134 1.00 82.44 81 THR A N 1
ATOM 650 C CA . THR A 1 81 ? -4.944 5.520 -5.108 1.00 82.44 81 THR A CA 1
ATOM 651 C C . THR A 1 81 ? -4.983 4.434 -6.179 1.00 82.44 81 THR A C 1
ATOM 653 O O . THR A 1 81 ? -4.208 4.462 -7.138 1.00 82.44 81 THR A O 1
ATOM 656 N N . LEU A 1 82 ? -5.947 3.511 -6.078 1.00 79.38 82 LEU A N 1
ATOM 657 C CA . LEU A 1 82 ? -6.202 2.530 -7.138 1.00 79.38 82 LEU A CA 1
ATOM 658 C C . LEU A 1 82 ? -6.395 3.202 -8.504 1.00 79.38 82 LEU A C 1
ATOM 660 O O . LEU A 1 82 ? -5.849 2.734 -9.494 1.00 79.38 82 LEU A O 1
ATOM 664 N N . SER A 1 83 ? -7.085 4.342 -8.569 1.00 82.19 83 SER A N 1
ATOM 665 C CA . SER A 1 83 ? -7.307 5.067 -9.827 1.00 82.19 83 SER A CA 1
ATOM 666 C C . SER A 1 83 ? -6.010 5.427 -10.559 1.00 82.19 83 SER A C 1
ATOM 668 O O . SER A 1 83 ? -5.982 5.344 -11.785 1.00 82.19 83 SER A O 1
ATOM 670 N N . HIS A 1 84 ? -4.935 5.754 -9.837 1.00 84.31 84 HIS A N 1
ATOM 671 C CA . HIS A 1 84 ? -3.635 6.068 -10.440 1.00 84.31 84 HIS A CA 1
ATOM 672 C C . HIS A 1 84 ? -3.017 4.854 -11.147 1.00 84.31 84 HIS A C 1
ATOM 674 O O . HIS A 1 84 ? -2.333 4.999 -12.156 1.00 84.31 84 HIS A O 1
ATOM 680 N N . MET A 1 85 ? -3.317 3.627 -10.702 1.00 85.38 85 MET A N 1
ATOM 681 C CA . MET A 1 85 ? -2.810 2.415 -11.357 1.00 85.38 85 MET A CA 1
ATOM 682 C C . MET A 1 85 ? -3.351 2.238 -12.784 1.00 85.38 85 MET A C 1
ATOM 684 O O . MET A 1 85 ? -2.754 1.499 -13.566 1.00 85.38 85 MET A O 1
ATOM 688 N N . LYS A 1 86 ? -4.428 2.943 -13.171 1.00 85.50 86 LYS A N 1
ATOM 689 C CA . LYS A 1 86 ? -4.907 2.969 -14.566 1.00 85.50 86 LYS A CA 1
ATOM 690 C C . LYS A 1 86 ? -3.842 3.470 -15.533 1.00 85.50 86 LYS A C 1
ATOM 692 O O . LYS A 1 86 ? -3.765 2.992 -16.661 1.00 85.50 86 LYS A O 1
ATOM 697 N N . GLU A 1 87 ? -2.992 4.393 -15.093 1.00 88.12 87 GLU A N 1
ATOM 698 C CA . GLU A 1 87 ? -1.905 4.930 -15.913 1.00 88.12 87 GLU A CA 1
ATOM 699 C C . GLU A 1 87 ? -0.892 3.854 -16.308 1.00 88.12 87 GLU A C 1
ATOM 701 O O . GLU A 1 87 ? -0.234 3.982 -17.335 1.00 88.12 87 GLU A O 1
ATOM 706 N N . LYS A 1 88 ? -0.797 2.768 -15.530 1.00 87.69 88 LYS A N 1
ATOM 707 C CA . LYS A 1 88 ? 0.127 1.651 -15.769 1.00 87.69 88 LYS A CA 1
ATOM 708 C C . LYS A 1 88 ? -0.401 0.606 -16.751 1.00 87.69 88 LYS A C 1
ATOM 710 O O . LYS A 1 88 ? 0.351 -0.292 -17.126 1.00 87.69 88 LYS A O 1
ATOM 715 N N . ILE A 1 89 ? -1.659 0.728 -17.172 1.00 88.81 89 ILE A N 1
ATOM 716 C CA . ILE A 1 89 ? -2.333 -0.223 -18.069 1.00 88.81 89 ILE A CA 1
ATOM 717 C C . ILE A 1 89 ? -3.046 0.447 -19.253 1.00 88.81 89 ILE A C 1
ATOM 719 O O . ILE A 1 89 ? -3.605 -0.242 -20.102 1.00 88.81 89 ILE A O 1
ATOM 723 N N . ASN A 1 90 ? -3.058 1.780 -19.321 1.00 88.19 90 ASN A N 1
ATOM 724 C CA . ASN A 1 90 ? -3.806 2.559 -20.316 1.00 88.19 90 ASN A CA 1
ATOM 725 C C . ASN A 1 90 ? -3.433 2.274 -21.785 1.00 88.19 90 ASN A C 1
ATOM 727 O O . ASN A 1 90 ? -4.212 2.583 -22.680 1.00 88.19 90 ASN A O 1
ATOM 731 N N . LYS A 1 91 ? -2.264 1.684 -22.033 1.00 90.56 91 LYS A N 1
ATOM 732 C CA . LYS A 1 91 ? -1.749 1.272 -23.344 1.00 90.56 91 LYS A CA 1
ATOM 733 C C . LYS A 1 91 ? -1.507 -0.240 -23.405 1.00 90.56 91 LYS A C 1
ATOM 735 O O . LYS A 1 91 ? -0.705 -0.690 -24.216 1.00 90.56 91 LYS A O 1
ATOM 740 N N . ALA A 1 92 ? -2.145 -1.011 -22.519 1.00 87.25 92 ALA A N 1
ATOM 741 C CA . ALA A 1 92 ? -1.915 -2.448 -22.345 1.00 87.25 92 ALA A CA 1
ATOM 742 C C . ALA A 1 92 ? -0.434 -2.816 -22.097 1.00 87.25 92 ALA A C 1
ATOM 744 O O . ALA A 1 92 ? 0.006 -3.924 -22.384 1.00 87.25 92 ALA A O 1
ATOM 745 N N . GLN A 1 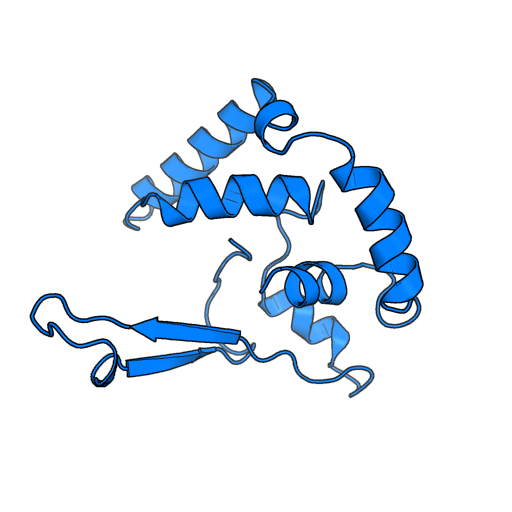93 ? 0.340 -1.883 -21.538 1.00 89.38 93 GLN A N 1
ATOM 746 C CA . GLN A 1 93 ? 1.768 -2.036 -21.252 1.00 89.38 93 GLN A CA 1
ATOM 747 C C . GLN A 1 93 ? 2.056 -2.918 -20.028 1.00 89.38 93 GLN A C 1
ATOM 749 O O . GLN A 1 93 ? 3.201 -3.294 -19.798 1.00 89.38 93 GLN A O 1
ATOM 754 N N . SER A 1 94 ? 1.022 -3.230 -19.242 1.00 88.50 94 SER A N 1
ATOM 755 C CA . SER A 1 94 ? 1.078 -4.132 -18.091 1.00 88.50 94 SER A CA 1
ATOM 756 C C . SER A 1 94 ? -0.241 -4.893 -17.967 1.00 88.50 94 SER A C 1
ATOM 758 O O . SER A 1 94 ? -1.272 -4.452 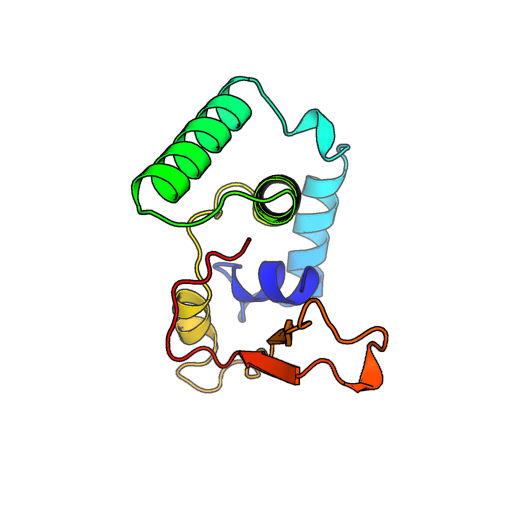-18.480 1.00 88.50 94 SER A O 1
ATOM 760 N N . ALA A 1 95 ? -0.224 -6.012 -17.243 1.00 87.88 95 ALA A N 1
ATOM 761 C CA . ALA A 1 95 ? -1.440 -6.750 -16.918 1.00 87.88 95 ALA A CA 1
ATOM 762 C C . ALA A 1 95 ? -2.411 -5.906 -16.068 1.00 87.88 95 ALA A C 1
ATOM 764 O O . ALA A 1 95 ? -2.006 -5.015 -15.326 1.00 87.88 95 ALA A O 1
ATOM 765 N N . LEU A 1 96 ? -3.708 -6.202 -16.147 1.00 86.19 96 LEU A N 1
ATOM 766 C CA . LEU A 1 96 ? -4.715 -5.572 -15.294 1.00 86.19 96 LEU A CA 1
ATOM 767 C C . LEU A 1 96 ? -4.594 -6.120 -13.857 1.00 86.19 96 LEU A C 1
ATOM 769 O O . LEU A 1 96 ? -4.794 -7.322 -13.664 1.00 86.19 96 LEU A O 1
ATOM 773 N N . PRO A 1 97 ? -4.299 -5.293 -12.835 1.00 83.25 97 PRO A N 1
ATOM 774 C CA . PRO A 1 97 ? -4.278 -5.767 -11.459 1.00 83.25 97 PRO A CA 1
ATOM 775 C C . PRO A 1 97 ? -5.707 -6.034 -10.965 1.00 83.25 97 PRO A C 1
ATOM 777 O O . PRO A 1 97 ? -6.580 -5.170 -11.065 1.00 83.25 97 PRO A O 1
ATOM 780 N N . LEU A 1 98 ? -5.936 -7.227 -10.408 1.00 80.81 98 LEU A N 1
ATOM 781 C CA . LEU A 1 98 ? -7.207 -7.624 -9.798 1.00 80.81 98 LEU A CA 1
ATOM 782 C C . LEU A 1 98 ? -7.056 -7.714 -8.278 1.00 80.81 98 LEU A C 1
ATOM 784 O O . LEU A 1 98 ? -6.147 -8.368 -7.762 1.00 80.81 98 LEU A O 1
ATOM 788 N N . PHE A 1 99 ? -7.970 -7.064 -7.562 1.00 80.88 99 PHE A N 1
ATOM 789 C CA . PHE A 1 99 ? -8.014 -7.031 -6.104 1.00 80.88 99 PHE A CA 1
ATOM 790 C C . PHE A 1 99 ? -9.362 -7.582 -5.623 1.00 80.88 99 PHE A C 1
ATOM 792 O O . PHE A 1 99 ? -10.399 -7.208 -6.164 1.00 80.88 99 PHE A O 1
ATOM 799 N N . THR A 1 100 ? -9.367 -8.456 -4.611 1.00 76.88 100 THR A N 1
ATOM 800 C CA . THR A 1 100 ? -10.594 -9.118 -4.128 1.00 76.88 100 THR A CA 1
ATOM 801 C C . THR A 1 100 ? -10.692 -9.102 -2.610 1.00 76.88 100 THR A C 1
ATOM 803 O O . THR A 1 100 ? -9.844 -9.681 -1.941 1.00 76.88 100 THR A O 1
ATOM 806 N N . CYS A 1 101 ? -11.744 -8.501 -2.059 1.00 77.12 101 CYS A N 1
ATOM 807 C CA . CYS A 1 101 ? -12.069 -8.610 -0.636 1.00 77.12 101 CYS A CA 1
ATOM 808 C C . CYS A 1 101 ? -13.338 -9.449 -0.437 1.00 77.12 101 CYS A C 1
ATOM 810 O O . CYS A 1 101 ? -14.057 -9.741 -1.392 1.00 77.12 101 CYS A O 1
ATOM 812 N N . LEU A 1 102 ? -13.588 -9.880 0.798 1.00 73.44 102 LEU A N 1
ATOM 813 C CA . LEU A 1 102 ? -14.810 -10.592 1.160 1.00 73.44 102 LEU A CA 1
ATOM 814 C C . LEU A 1 102 ? -15.710 -9.666 1.967 1.00 73.44 102 LEU A C 1
ATOM 816 O O . LEU A 1 102 ? -15.263 -9.035 2.926 1.00 73.44 102 LEU A O 1
ATOM 820 N N . HIS A 1 103 ? -16.982 -9.611 1.591 1.00 74.44 103 HIS A N 1
ATOM 821 C CA . HIS A 1 103 ? -18.012 -8.954 2.373 1.00 74.44 103 HIS A CA 1
ATOM 822 C C . HIS A 1 103 ? -18.699 -9.985 3.269 1.00 74.44 103 HIS A C 1
ATOM 824 O O . HIS A 1 103 ? -19.433 -10.854 2.791 1.00 74.44 103 HIS A O 1
ATOM 830 N N . VAL A 1 104 ? -18.447 -9.882 4.574 1.00 69.94 104 VAL A N 1
ATOM 831 C CA . VAL A 1 104 ? -19.028 -10.760 5.593 1.00 69.94 104 VAL A CA 1
ATOM 832 C C . VAL A 1 104 ? -20.202 -10.040 6.248 1.00 69.94 104 VAL A C 1
ATOM 834 O O . VAL A 1 104 ? -20.046 -8.933 6.764 1.00 69.94 104 VAL A O 1
ATOM 837 N N . LYS A 1 105 ? -21.380 -10.667 6.224 1.00 71.69 105 LYS A N 1
ATOM 838 C CA . LYS A 1 105 ? -22.544 -10.207 6.989 1.00 71.69 105 LYS A CA 1
ATOM 839 C C . LYS A 1 105 ? -22.439 -10.723 8.430 1.00 71.69 105 LYS A C 1
ATOM 841 O O . LYS A 1 105 ? -21.998 -11.855 8.613 1.00 71.69 105 LYS A O 1
ATOM 846 N N . PRO A 1 106 ? -22.858 -9.937 9.434 1.00 63.66 106 PRO A N 1
ATOM 847 C CA . PRO A 1 106 ? -22.698 -10.301 10.844 1.00 63.66 106 PRO A CA 1
ATOM 848 C C . PRO A 1 106 ? -23.424 -11.600 11.232 1.00 63.66 106 PRO A C 1
ATOM 850 O O . PRO A 1 106 ? -22.931 -12.323 12.090 1.00 63.66 106 PRO A O 1
ATOM 853 N N . ASP A 1 107 ? -24.531 -11.933 10.561 1.00 65.75 107 ASP A N 1
ATOM 854 C CA . ASP A 1 107 ? -25.389 -13.080 10.907 1.00 65.75 107 ASP A CA 1
ATOM 855 C C . ASP A 1 107 ? -25.055 -14.368 10.142 1.00 65.75 107 ASP A C 1
ATOM 857 O O . ASP A 1 107 ? -25.870 -15.287 10.065 1.00 65.75 107 ASP A O 1
ATOM 861 N N . VAL A 1 108 ? -23.876 -14.443 9.524 1.00 60.41 108 VAL A N 1
ATOM 862 C CA . VAL A 1 108 ? -23.481 -15.599 8.721 1.00 60.41 108 VAL A CA 1
ATOM 863 C C . VAL A 1 108 ? -22.175 -16.153 9.273 1.00 60.41 108 VAL A C 1
ATOM 865 O O . VAL A 1 108 ? -21.116 -15.552 9.111 1.00 60.41 108 VAL A O 1
ATOM 868 N N . SER A 1 109 ? -22.252 -17.298 9.958 1.00 55.06 109 SER A N 1
ATOM 869 C CA . SER A 1 109 ? -21.118 -17.899 10.677 1.00 55.06 109 SER A CA 1
ATOM 870 C C . SER A 1 109 ? -20.084 -18.572 9.771 1.00 55.06 109 SER A C 1
ATOM 872 O O . SER A 1 109 ? -19.093 -19.107 10.262 1.00 55.06 109 SER A O 1
ATOM 874 N N . GLU A 1 110 ? -20.292 -18.567 8.455 1.00 55.81 110 GLU A N 1
ATOM 875 C CA . GLU A 1 110 ? -19.481 -19.316 7.501 1.00 55.81 110 GLU A CA 1
ATOM 876 C C . GLU A 1 110 ? -18.914 -18.416 6.404 1.00 55.81 110 GLU A C 1
ATOM 878 O O . GLU A 1 110 ? -19.637 -17.770 5.644 1.00 55.81 110 GLU A O 1
ATOM 883 N N . LEU A 1 111 ? -17.583 -18.443 6.280 1.00 56.88 111 LEU A N 1
ATOM 884 C CA . LEU A 1 111 ? -16.818 -17.744 5.242 1.00 56.88 111 LEU A CA 1
ATOM 885 C C . LEU A 1 111 ? -17.282 -18.117 3.819 1.00 56.88 111 LEU A C 1
ATOM 887 O O . LEU A 1 111 ? -17.147 -17.316 2.901 1.00 56.88 111 LEU A O 1
ATOM 891 N N . MET A 1 112 ? -17.869 -19.308 3.657 1.00 56.28 112 MET A N 1
ATOM 892 C CA . MET A 1 112 ? -18.438 -19.831 2.405 1.00 56.28 112 MET A CA 1
ATOM 893 C C . MET A 1 112 ? -19.606 -18.987 1.870 1.00 56.28 112 MET A C 1
ATOM 895 O O . MET A 1 112 ? -19.857 -18.984 0.670 1.00 56.28 112 MET A O 1
ATOM 899 N N . PHE A 1 113 ? -20.301 -18.253 2.743 1.00 55.25 113 PHE A N 1
ATOM 900 C CA . PHE A 1 113 ? -21.429 -17.392 2.380 1.00 55.25 113 PHE A CA 1
ATOM 901 C C . PHE A 1 113 ? -21.060 -15.901 2.339 1.00 55.25 113 PHE A C 1
ATOM 903 O O . PHE A 1 113 ? -21.924 -15.049 2.110 1.00 55.25 113 PHE A O 1
ATOM 910 N N . ALA A 1 114 ? -19.785 -15.565 2.555 1.00 59.38 114 ALA A N 1
ATOM 911 C CA . ALA A 1 114 ? -19.298 -14.213 2.339 1.00 59.38 114 ALA A CA 1
ATOM 912 C C . ALA A 1 114 ? -19.304 -13.901 0.834 1.00 59.38 114 ALA A C 1
ATOM 914 O O . ALA A 1 114 ? -18.807 -14.676 0.017 1.00 59.38 114 ALA A O 1
ATOM 915 N N . GLY A 1 115 ? -19.860 -12.750 0.455 1.00 57.88 115 GLY A N 1
ATOM 916 C CA . GLY A 1 115 ? -19.866 -12.321 -0.941 1.00 57.88 115 GLY A CA 1
ATOM 917 C C . GLY A 1 115 ? -18.462 -11.915 -1.383 1.00 57.88 115 GLY A C 1
ATOM 918 O O . GLY A 1 115 ? -17.804 -11.131 -0.695 1.00 57.88 115 GLY A O 1
ATOM 919 N N . GLN A 1 116 ? -17.999 -12.414 -2.532 1.00 53.25 116 GLN A N 1
ATOM 920 C CA . GLN A 1 116 ? -16.748 -11.947 -3.123 1.00 53.25 116 GLN A CA 1
ATOM 921 C C . GLN A 1 116 ? -16.943 -10.557 -3.738 1.00 53.25 116 GLN A C 1
ATOM 923 O O . GLN A 1 116 ? -17.737 -10.374 -4.660 1.0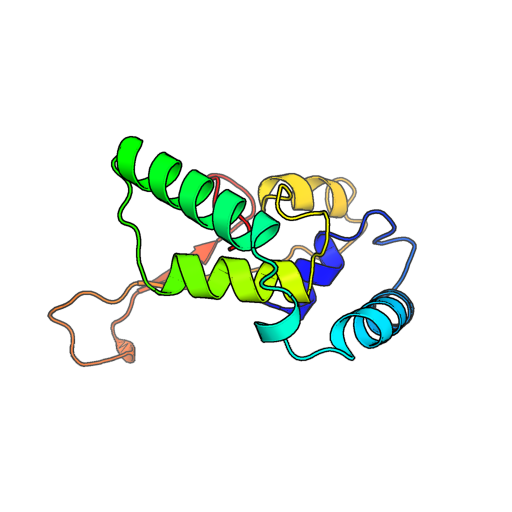0 53.25 116 GLN A O 1
ATOM 928 N N . CYS A 1 117 ? -16.189 -9.576 -3.251 1.00 56.25 117 CYS A N 1
ATOM 929 C CA . CYS A 1 117 ? -16.122 -8.243 -3.830 1.00 56.25 117 CYS A CA 1
ATOM 930 C C . CYS A 1 117 ? -14.851 -8.133 -4.676 1.00 56.25 117 CYS A C 1
ATOM 932 O O . CYS A 1 117 ? -13.751 -7.912 -4.162 1.00 56.25 117 CYS A O 1
ATOM 934 N N . SER A 1 118 ? -15.011 -8.294 -5.989 1.00 51.22 118 SER A N 1
ATOM 935 C CA . SER A 1 118 ? -13.955 -8.035 -6.969 1.00 51.22 118 SER A CA 1
ATOM 936 C C . SER A 1 118 ? -13.920 -6.546 -7.299 1.00 51.22 118 SER A C 1
ATOM 938 O O . SER A 1 118 ? -14.893 -5.988 -7.803 1.00 51.22 118 SER A O 1
ATOM 940 N N . HIS A 1 119 ? -12.792 -5.898 -7.022 1.00 59.56 119 HIS A N 1
ATOM 941 C CA . HIS A 1 119 ? -12.590 -4.489 -7.329 1.00 59.56 119 HIS A CA 1
ATOM 942 C C . HIS A 1 119 ? -11.812 -4.344 -8.635 1.00 59.56 119 HIS A C 1
ATOM 944 O O . HIS A 1 119 ? -10.625 -4.668 -8.718 1.00 59.56 119 HIS A O 1
ATOM 950 N N . TYR A 1 120 ? -12.497 -3.818 -9.647 1.00 52.25 120 TYR A N 1
ATOM 951 C CA . TYR A 1 120 ? -11.884 -3.308 -10.866 1.00 52.25 120 TYR A CA 1
ATOM 952 C C . TYR A 1 120 ? -11.492 -1.847 -10.638 1.00 52.25 120 TYR A C 1
ATOM 954 O O . TYR A 1 120 ? -12.137 -1.138 -9.872 1.00 52.25 120 TYR A O 1
ATOM 962 N N . LEU A 1 121 ? -10.458 -1.362 -11.327 1.00 48.97 121 LEU A N 1
ATOM 963 C CA . LEU A 1 121 ? -9.947 0.013 -11.197 1.00 48.97 121 LEU A CA 1
ATOM 964 C C . LEU A 1 121 ? -11.002 1.117 -11.473 1.00 48.97 121 LEU A C 1
ATOM 966 O O . LEU A 1 121 ? -10.720 2.302 -11.317 1.00 48.97 121 LEU A O 1
ATOM 970 N N . GLY A 1 122 ? -12.214 0.771 -11.910 1.00 32.81 122 GLY A N 1
ATOM 971 C CA . GLY A 1 122 ? -13.341 1.682 -12.074 1.00 32.81 122 GLY A CA 1
ATOM 972 C C . GLY A 1 122 ? -14.172 1.817 -10.799 1.00 32.81 122 GLY A C 1
ATOM 973 O O . GLY A 1 122 ? -14.812 0.860 -10.384 1.00 32.81 122 GLY A O 1
ATOM 974 N N . SER A 1 123 ? -14.221 3.043 -10.271 1.00 27.78 123 SER A N 1
ATOM 975 C CA . SER A 1 123 ? -15.211 3.525 -9.298 1.00 27.78 123 SER A CA 1
ATOM 976 C C . SER A 1 123 ? -15.020 3.021 -7.871 1.00 27.78 123 SER A C 1
ATOM 978 O O . SER A 1 123 ? -15.635 2.052 -7.469 1.00 27.78 123 SER A O 1
ATOM 980 N N . PHE A 1 124 ? -14.151 3.701 -7.123 1.00 33.62 124 PHE A N 1
ATOM 981 C CA . PHE A 1 124 ? -14.264 4.107 -5.711 1.00 33.62 124 PHE A CA 1
ATOM 982 C C . PHE A 1 124 ? -12.852 4.517 -5.258 1.00 33.62 124 PHE A C 1
ATOM 984 O O . PHE A 1 124 ? -11.878 3.825 -5.553 1.00 33.62 124 PHE A O 1
ATOM 991 N N . ASN A 1 125 ? -12.722 5.655 -4.564 1.00 33.38 125 ASN A N 1
ATOM 992 C CA . ASN A 1 125 ? -11.478 6.046 -3.890 1.00 33.38 125 ASN A CA 1
ATOM 993 C C . ASN A 1 125 ? -11.268 5.133 -2.675 1.00 33.38 125 ASN A C 1
ATOM 995 O O . ASN A 1 125 ? -11.396 5.562 -1.532 1.00 33.38 125 ASN A O 1
ATOM 999 N N . LEU A 1 126 ? -10.984 3.856 -2.922 1.00 38.62 126 LEU A N 1
ATOM 1000 C CA . LEU A 1 126 ? -10.240 3.075 -1.959 1.00 38.62 126 LEU A CA 1
ATOM 1001 C C . LEU A 1 126 ? -8.831 3.656 -2.038 1.00 38.62 126 LEU A C 1
ATOM 1003 O O . LEU A 1 126 ? -8.131 3.505 -3.050 1.00 38.62 126 LEU A O 1
ATOM 1007 N N . TYR A 1 127 ? -8.459 4.416 -1.011 1.00 38.41 127 TYR A N 1
ATOM 1008 C CA . TYR A 1 127 ? -7.051 4.632 -0.732 1.00 38.41 127 TYR A CA 1
ATOM 1009 C C . TYR A 1 127 ? -6.398 3.250 -0.814 1.00 38.41 127 TYR A C 1
ATOM 1011 O O . TYR A 1 127 ? -6.978 2.253 -0.368 1.00 38.41 127 TYR A O 1
ATOM 1019 N N . LEU A 1 128 ? -5.245 3.140 -1.482 1.00 42.91 128 LEU A N 1
ATOM 1020 C CA . LEU A 1 128 ? -4.399 2.013 -1.124 1.00 42.91 128 LEU A CA 1
ATOM 1021 C C . LEU A 1 128 ? -4.235 2.182 0.381 1.00 42.91 128 LEU A C 1
ATOM 1023 O O . LEU A 1 128 ? -3.675 3.199 0.781 1.00 42.91 128 LEU A O 1
ATOM 1027 N N . PHE A 1 129 ? -4.787 1.235 1.139 1.00 40.41 129 PHE A N 1
ATOM 1028 C CA . PHE A 1 129 ? -4.878 1.211 2.599 1.00 40.41 129 PHE A CA 1
ATOM 1029 C C . PHE A 1 129 ? -6.136 1.849 3.205 1.00 40.41 129 PHE A C 1
ATOM 1031 O O . PHE A 1 129 ? -6.304 3.087 3.151 1.00 40.41 129 PHE A O 1
#

Secondary structure (DSSP, 8-state):
-HHHHHHHT-TTTTTS-HHHHHHHHHHHTTS-GGGG--HHHHHHHHHHHHHHHHTTPPP-HHHHHHHHHHHHHSTT-TT-BGGGGGGGTTTS-SPPP-EEEEE--TT---GGGSEEEEE-SSS---B--

pLDDT: mean 74.66, std 14.6, range [27.78, 91.56]

Organism: Micrurus surinamensis (NCBI:txid129470)

Radius of gyration: 16.39 Å; Cα contacts (8 Å, |Δi|>4): 112; chains: 1; bounding box: 42×34×40 Å

InterPro domains:
  IPR002642 Lysophospholipase, catalytic domain [PF01735] (6-113)
  IPR016035 Acyl transferase/acyl hydrolase/lysophospholipase [SSF52151] (4-116)